Protein AF-A0A838UZE3-F1 (afdb_monomer_lite)

Secondary structure (DSSP, 8-state):
---EEEEESS----TT-EEEES---TT-SEEEEEEEETTEEPS--EEEEEEEEEE-TTS-EEEEEEE--

pLDDT: mean 95.52, std 4.28, range [65.31, 98.38]

Sequence (69 aa):
MTYRLIPLDDAIVFPTVTATLSIDVGDEDRVFLIPRRDGEYGRVGVVAEVVEHGLSRRGHPVATVVGLH

Structure (mmCIF, N/CA/C/O backbone):
data_AF-A0A838UZE3-F1
#
_entry.id   AF-A0A838UZE3-F1
#
loop_
_atom_site.group_PDB
_atom_site.id
_atom_site.type_symbol
_atom_site.label_atom_id
_atom_site.label_alt_id
_atom_site.label_comp_id
_atom_site.label_asym_id
_atom_site.label_entity_id
_atom_site.label_seq_id
_atom_site.pdbx_PDB_ins_code
_atom_site.Cartn_x
_atom_site.Cartn_y
_atom_site.Cartn_z
_atom_site.occupancy
_atom_site.B_iso_or_equiv
_atom_site.auth_seq_id
_atom_site.auth_comp_id
_atom_site.auth_asym_id
_atom_site.auth_atom_id
_atom_site.pdbx_PDB_model_num
ATOM 1 N N . MET A 1 1 ? -13.684 6.639 -4.568 1.00 65.31 1 MET A N 1
ATOM 2 C CA . MET A 1 1 ? -12.775 6.575 -3.405 1.00 65.31 1 MET A CA 1
ATOM 3 C C . MET A 1 1 ? -11.379 6.872 -3.915 1.00 65.31 1 MET A C 1
ATOM 5 O O . MET A 1 1 ? -11.069 6.435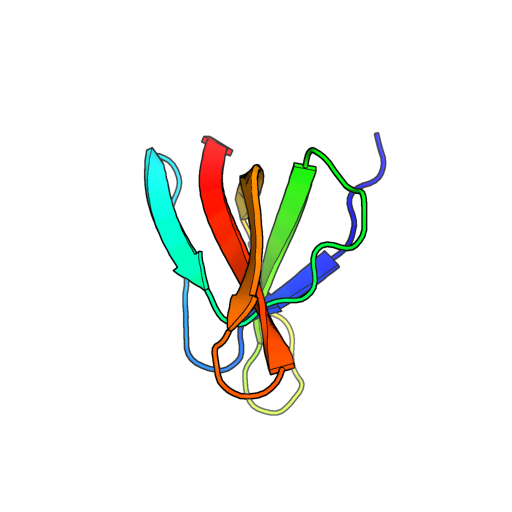 -5.017 1.00 65.31 1 MET A O 1
ATOM 9 N N . THR A 1 2 ? -10.594 7.646 -3.174 1.00 89.62 2 THR A N 1
ATOM 10 C CA . THR A 1 2 ? -9.224 8.030 -3.545 1.00 89.62 2 THR A CA 1
ATOM 11 C C . THR A 1 2 ? -8.284 7.365 -2.551 1.00 89.62 2 THR A C 1
ATOM 13 O O . THR A 1 2 ? -8.576 7.399 -1.362 1.00 89.62 2 THR A O 1
ATOM 16 N N . TYR A 1 3 ? -7.202 6.749 -3.026 1.00 95.31 3 TYR A N 1
ATOM 17 C CA . TYR A 1 3 ? -6.194 6.108 -2.177 1.00 95.31 3 TYR A CA 1
ATOM 18 C C . TYR A 1 3 ? -4.863 6.841 -2.306 1.00 95.31 3 TYR A C 1
ATOM 20 O O . TYR A 1 3 ? -4.507 7.285 -3.403 1.00 95.31 3 TYR A O 1
ATOM 28 N N . ARG A 1 4 ? -4.099 6.919 -1.213 1.00 96.88 4 ARG A N 1
ATOM 29 C CA . ARG A 1 4 ? -2.702 7.356 -1.267 1.00 96.88 4 ARG A CA 1
ATOM 30 C C . ARG A 1 4 ? -1.874 6.308 -2.006 1.00 96.88 4 ARG A C 1
ATOM 32 O O . ARG A 1 4 ?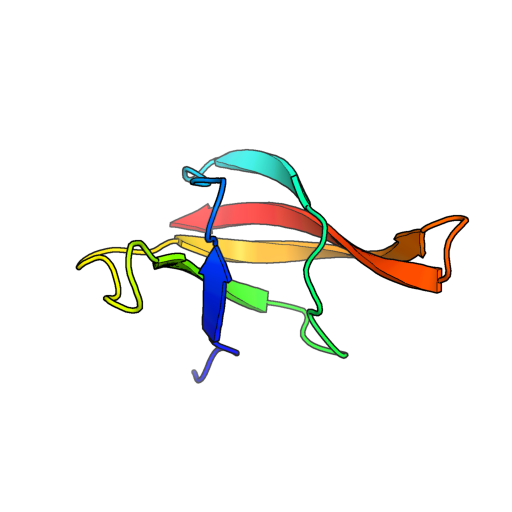 -1.861 5.139 -1.624 1.00 96.88 4 ARG A O 1
ATOM 39 N N . LEU A 1 5 ? -1.195 6.728 -3.069 1.00 96.88 5 LEU A N 1
ATOM 40 C CA . LEU A 1 5 ? -0.295 5.872 -3.836 1.00 96.88 5 LEU A CA 1
ATOM 41 C C . LEU A 1 5 ? 1.045 5.760 -3.108 1.00 96.88 5 LEU A C 1
ATOM 43 O O . LEU A 1 5 ? 1.669 6.775 -2.796 1.00 96.88 5 LEU A O 1
ATOM 47 N N . ILE A 1 6 ? 1.491 4.529 -2.876 1.00 97.31 6 ILE A N 1
ATOM 48 C CA . ILE A 1 6 ? 2.779 4.220 -2.262 1.00 97.31 6 ILE A CA 1
ATOM 49 C C . ILE A 1 6 ? 3.615 3.392 -3.247 1.00 97.31 6 ILE A C 1
ATOM 51 O O . ILE A 1 6 ? 3.250 2.250 -3.545 1.00 97.31 6 ILE A O 1
ATOM 55 N N . PRO A 1 7 ? 4.728 3.946 -3.764 1.00 97.19 7 PRO A N 1
ATOM 56 C CA . PRO A 1 7 ? 5.663 3.188 -4.581 1.00 97.19 7 PRO A CA 1
ATOM 57 C C . PRO A 1 7 ? 6.414 2.158 -3.734 1.00 97.19 7 PRO A C 1
ATOM 59 O O . PRO A 1 7 ? 6.905 2.473 -2.651 1.00 97.19 7 PRO A O 1
ATOM 62 N N . LEU A 1 8 ? 6.548 0.944 -4.260 1.00 96.56 8 LEU A N 1
ATOM 63 C CA . LEU A 1 8 ? 7.394 -0.105 -3.702 1.00 96.56 8 LEU A CA 1
ATOM 64 C C . LEU A 1 8 ? 8.588 -0.335 -4.628 1.00 96.56 8 LEU A C 1
ATOM 66 O O . LEU A 1 8 ? 8.434 -0.921 -5.699 1.00 96.56 8 LEU A O 1
ATOM 70 N N . ASP A 1 9 ? 9.762 0.132 -4.209 1.00 93.69 9 ASP A N 1
ATOM 71 C CA . ASP A 1 9 ? 10.986 0.047 -5.018 1.00 93.69 9 ASP A CA 1
ATOM 72 C C . ASP A 1 9 ? 11.653 -1.334 -4.938 1.00 93.69 9 ASP A C 1
ATOM 74 O O . ASP A 1 9 ? 12.132 -1.867 -5.937 1.00 93.69 9 ASP A O 1
ATOM 78 N N . ASP A 1 10 ? 11.618 -1.947 -3.752 1.00 88.38 10 ASP A N 1
ATOM 79 C CA . ASP A 1 10 ? 12.331 -3.198 -3.455 1.00 88.38 10 ASP A CA 1
ATOM 80 C C . ASP A 1 10 ? 11.388 -4.376 -3.155 1.00 88.38 10 ASP A C 1
ATOM 82 O O . ASP A 1 10 ? 11.828 -5.446 -2.731 1.00 88.38 10 ASP A O 1
ATOM 86 N N . ALA A 1 11 ? 10.076 -4.190 -3.331 1.00 91.06 11 ALA A N 1
ATOM 87 C CA . ALA A 1 11 ? 9.074 -5.172 -2.933 1.00 91.06 11 ALA A CA 1
ATOM 88 C C . ALA A 1 11 ? 7.834 -5.178 -3.834 1.00 91.06 11 ALA A C 1
ATOM 90 O O . ALA A 1 11 ? 7.538 -4.243 -4.573 1.00 91.06 11 ALA A O 1
ATOM 91 N N . ILE A 1 12 ? 7.074 -6.259 -3.713 1.00 92.00 12 ILE A N 1
ATOM 92 C CA . ILE A 1 12 ? 5.733 -6.429 -4.264 1.00 92.00 12 ILE A CA 1
ATOM 93 C C . ILE A 1 12 ? 4.881 -7.081 -3.175 1.00 92.00 12 ILE A C 1
ATOM 95 O O . ILE A 1 12 ? 5.319 -8.030 -2.524 1.00 92.00 12 ILE A O 1
ATOM 99 N N . VAL A 1 13 ? 3.663 -6.574 -2.990 1.00 95.25 13 VAL A N 1
ATOM 100 C CA . VAL A 1 13 ? 2.646 -7.169 -2.117 1.00 95.25 13 VAL A CA 1
ATOM 101 C C . VAL A 1 13 ? 1.560 -7.777 -2.989 1.00 95.25 13 VAL A C 1
ATOM 103 O O . VAL A 1 13 ? 1.142 -7.170 -3.971 1.00 95.25 13 VAL A O 1
ATOM 106 N N . PHE A 1 14 ? 1.107 -8.970 -2.620 1.00 94.94 14 PHE A N 1
ATOM 107 C CA . PHE A 1 14 ? -0.043 -9.622 -3.236 1.00 94.94 14 PHE A CA 1
ATOM 108 C C . PHE A 1 14 ? -1.274 -9.506 -2.329 1.00 94.94 14 PHE A C 1
ATOM 110 O O . PHE A 1 14 ? -1.126 -9.349 -1.113 1.00 94.94 14 PHE A O 1
ATOM 117 N N . PRO A 1 15 ? -2.492 -9.625 -2.883 1.00 96.50 15 PRO A N 1
ATOM 118 C CA . PRO A 1 15 ? -3.697 -9.779 -2.077 1.00 96.50 15 PRO A CA 1
ATOM 119 C C . PRO A 1 15 ? -3.540 -10.890 -1.035 1.00 96.50 15 PRO A C 1
ATOM 121 O O . PRO A 1 15 ? -2.838 -11.874 -1.270 1.00 96.50 15 PRO A O 1
ATOM 124 N N . THR A 1 16 ? -4.208 -10.744 0.108 1.00 95.69 16 THR A N 1
ATOM 125 C CA . THR A 1 16 ? -4.189 -11.636 1.284 1.00 95.69 16 THR A CA 1
ATOM 126 C C . THR A 1 16 ? -2.872 -11.704 2.062 1.00 95.69 16 THR A C 1
ATOM 128 O O . THR A 1 16 ? -2.836 -12.296 3.139 1.00 95.69 16 THR A O 1
ATOM 131 N N . VAL A 1 17 ? -1.794 -11.086 1.568 1.00 97.31 17 VAL A N 1
ATOM 132 C CA . VAL A 1 17 ? -0.503 -11.067 2.262 1.00 97.31 17 VAL A CA 1
ATOM 133 C C . VAL A 1 17 ? -0.483 -9.970 3.322 1.00 97.31 17 VAL A C 1
ATOM 135 O O . VAL A 1 17 ? -0.759 -8.808 3.019 1.00 97.31 17 VAL A O 1
ATOM 138 N N . THR A 1 18 ? -0.081 -10.338 4.540 1.00 97.75 18 THR A N 1
ATOM 139 C CA . THR A 1 18 ? 0.307 -9.392 5.592 1.00 97.75 18 THR A CA 1
ATOM 140 C C . THR A 1 18 ? 1.804 -9.117 5.509 1.00 97.75 18 THR A C 1
ATOM 142 O O . THR A 1 18 ? 2.604 -10.053 5.558 1.00 97.75 18 THR A O 1
ATOM 145 N N . ALA A 1 19 ? 2.197 -7.850 5.405 1.00 96.50 19 ALA A N 1
ATOM 146 C CA . ALA A 1 19 ? 3.598 -7.450 5.303 1.00 96.50 19 ALA A CA 1
ATOM 147 C C . ALA A 1 19 ? 3.885 -6.202 6.141 1.00 96.50 19 ALA A C 1
ATOM 149 O O . ALA A 1 19 ? 3.098 -5.261 6.139 1.00 96.50 19 ALA A O 1
ATOM 150 N N . THR A 1 20 ? 5.042 -6.175 6.805 1.00 96.56 20 THR A N 1
ATOM 151 C CA . THR A 1 20 ? 5.586 -4.966 7.436 1.00 96.56 20 THR A CA 1
ATOM 152 C C . THR A 1 20 ? 6.615 -4.344 6.500 1.00 96.56 20 THR A C 1
ATOM 154 O O . THR A 1 20 ? 7.609 -4.982 6.154 1.00 96.56 20 THR A O 1
ATOM 157 N N . LEU A 1 21 ? 6.366 -3.108 6.077 1.00 96.19 21 LEU A N 1
ATOM 158 C CA . LEU A 1 21 ? 7.128 -2.405 5.051 1.00 96.19 21 LEU A CA 1
ATOM 159 C C . LEU A 1 21 ? 7.645 -1.065 5.580 1.00 96.19 21 LEU A C 1
ATOM 161 O O . LEU A 1 21 ? 6.979 -0.395 6.369 1.00 96.19 21 LEU A O 1
ATOM 165 N N . SER A 1 22 ? 8.815 -0.647 5.098 1.00 96.00 22 SER A N 1
ATOM 166 C CA . SER A 1 22 ? 9.371 0.691 5.340 1.00 96.00 22 SER A CA 1
ATOM 167 C C . SER A 1 22 ? 8.710 1.717 4.417 1.00 96.00 22 SER A C 1
ATOM 169 O O . SER A 1 22 ? 9.316 2.174 3.451 1.00 96.00 22 SER A O 1
ATOM 171 N N . ILE A 1 23 ? 7.441 2.021 4.680 1.00 96.31 23 ILE A N 1
ATOM 172 C CA . ILE A 1 23 ? 6.619 2.947 3.896 1.00 96.31 23 ILE A CA 1
ATOM 173 C C . ILE A 1 23 ? 5.974 3.991 4.806 1.00 96.31 23 ILE A C 1
ATOM 175 O O . ILE A 1 23 ? 5.684 3.723 5.971 1.00 96.31 23 ILE A O 1
ATOM 179 N N . ASP A 1 24 ? 5.726 5.176 4.253 1.00 96.81 24 ASP A N 1
ATOM 180 C CA . ASP A 1 24 ? 4.934 6.214 4.907 1.00 96.81 24 ASP A CA 1
ATOM 181 C C . ASP A 1 24 ? 3.490 6.176 4.397 1.00 96.81 24 ASP A C 1
ATOM 183 O O . ASP A 1 24 ? 3.207 6.530 3.249 1.00 96.81 24 ASP A O 1
ATOM 187 N N . VAL A 1 25 ? 2.583 5.758 5.277 1.00 97.44 25 VAL A N 1
ATOM 188 C CA . VAL A 1 25 ? 1.139 5.714 5.020 1.00 97.44 25 VAL A CA 1
ATOM 189 C C . VAL A 1 25 ? 0.419 6.992 5.467 1.00 97.44 25 VAL A C 1
ATOM 191 O O . VAL A 1 25 ? -0.720 7.214 5.066 1.00 97.44 25 VAL A O 1
ATOM 194 N N . GLY A 1 26 ? 1.076 7.891 6.212 1.00 95.25 26 GLY A N 1
ATOM 195 C CA . GLY A 1 26 ? 0.416 9.017 6.881 1.00 95.25 26 GLY A CA 1
ATOM 196 C C . GLY A 1 26 ? -0.679 8.532 7.827 1.00 95.25 26 GLY A C 1
ATOM 197 O O . GLY A 1 26 ? -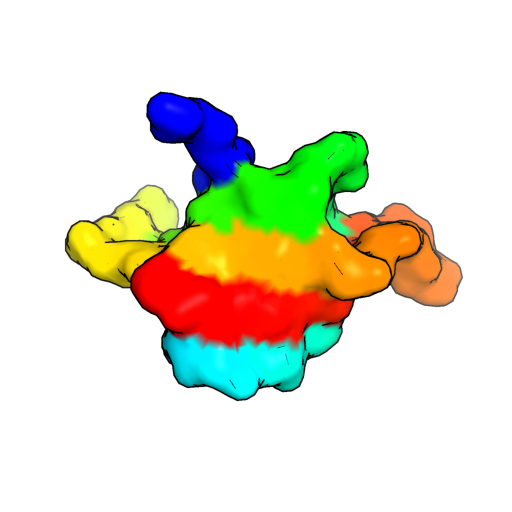0.445 7.597 8.590 1.00 95.25 26 GLY A O 1
ATOM 198 N N . ASP A 1 27 ? -1.861 9.139 7.724 1.00 94.69 27 ASP A N 1
ATOM 199 C CA . ASP A 1 27 ? -3.043 8.829 8.542 1.00 94.69 27 ASP A CA 1
ATOM 200 C C . ASP A 1 27 ? -4.102 8.012 7.770 1.00 94.69 27 ASP A C 1
ATOM 202 O O . ASP A 1 27 ? -5.281 8.023 8.113 1.00 94.69 27 ASP A O 1
ATOM 206 N N . GLU A 1 28 ? -3.708 7.350 6.677 1.00 97.50 28 GLU A N 1
ATOM 207 C CA . GLU A 1 28 ? -4.634 6.614 5.813 1.00 97.50 28 GLU A CA 1
ATOM 208 C C . GLU A 1 28 ? -4.920 5.205 6.346 1.00 97.50 28 GLU A C 1
ATOM 210 O O . GLU A 1 28 ? -4.003 4.406 6.527 1.00 97.50 28 GLU A O 1
ATOM 215 N N . ASP A 1 29 ? -6.201 4.847 6.464 1.00 97.12 29 ASP A N 1
ATOM 216 C CA . ASP A 1 29 ? -6.622 3.474 6.786 1.00 97.12 29 ASP A CA 1
ATOM 217 C C . ASP A 1 29 ? -6.398 2.507 5.607 1.00 97.12 29 ASP A C 1
ATOM 219 O O . ASP A 1 29 ? -6.320 1.286 5.772 1.00 97.12 29 ASP A O 1
ATOM 223 N N . ARG A 1 30 ? -6.341 3.039 4.377 1.00 97.62 30 ARG A N 1
ATOM 224 C CA . ARG A 1 30 ? -6.151 2.263 3.145 1.00 97.62 30 ARG A CA 1
ATOM 225 C C . ARG A 1 30 ? -5.255 2.980 2.153 1.00 97.62 30 ARG A C 1
ATOM 227 O O . ARG A 1 30 ? -5.440 4.155 1.853 1.00 97.62 30 ARG A O 1
ATOM 234 N N . VAL A 1 31 ? -4.349 2.222 1.552 1.00 98.25 31 VAL A N 1
ATOM 235 C CA . VAL A 1 31 ? -3.349 2.733 0.610 1.00 98.25 31 VAL A CA 1
ATOM 236 C C . VAL A 1 31 ? -3.315 1.883 -0.655 1.00 98.25 31 VAL A C 1
ATOM 238 O O . VAL A 1 31 ? -3.754 0.734 -0.663 1.00 98.25 31 VAL A O 1
ATOM 241 N N . PHE A 1 32 ? -2.794 2.448 -1.739 1.00 97.75 32 PHE A N 1
ATOM 242 C CA . PHE A 1 32 ? -2.565 1.730 -2.987 1.00 97.75 32 PHE A CA 1
ATOM 243 C C . PHE A 1 32 ? -1.071 1.480 -3.169 1.00 97.75 32 PHE A C 1
ATOM 245 O O . PHE A 1 32 ? -0.299 2.407 -3.411 1.00 97.75 32 PHE A O 1
ATOM 252 N N . LEU A 1 33 ? -0.668 0.221 -3.036 1.00 97.69 33 LEU A N 1
ATOM 253 C CA . LEU A 1 33 ? 0.711 -0.224 -3.178 1.00 97.69 33 LEU A CA 1
ATOM 254 C C . LEU A 1 33 ? 0.990 -0.536 -4.644 1.00 97.69 33 LEU A C 1
ATOM 256 O O . LEU A 1 33 ? 0.300 -1.363 -5.238 1.00 97.69 33 LEU A O 1
ATOM 260 N N . ILE A 1 34 ? 2.014 0.079 -5.229 1.00 97.50 34 ILE A N 1
ATOM 261 C CA . ILE A 1 34 ? 2.369 -0.149 -6.632 1.00 97.50 34 ILE A CA 1
ATOM 262 C C . ILE A 1 34 ? 3.868 -0.425 -6.774 1.00 97.50 34 ILE A C 1
ATOM 264 O O . ILE A 1 34 ? 4.676 0.373 -6.296 1.00 97.50 34 ILE A O 1
ATOM 268 N N . PRO A 1 35 ? 4.275 -1.530 -7.429 1.00 96.56 35 PRO A N 1
ATOM 269 C CA . PRO A 1 35 ? 5.680 -1.756 -7.740 1.00 96.56 35 PRO A CA 1
ATOM 270 C C . PRO A 1 35 ? 6.231 -0.607 -8.584 1.00 96.56 35 PRO A C 1
ATOM 272 O O . PRO A 1 35 ? 5.570 -0.157 -9.526 1.00 96.56 35 PRO A O 1
ATOM 275 N N . ARG A 1 36 ? 7.443 -0.155 -8.276 1.00 96.56 36 ARG A N 1
ATOM 276 C CA . ARG A 1 36 ? 8.156 0.855 -9.053 1.00 96.56 36 ARG A CA 1
ATOM 277 C C . ARG A 1 36 ? 9.579 0.379 -9.309 1.00 96.56 36 ARG A C 1
ATOM 279 O O . ARG A 1 36 ? 10.252 -0.081 -8.398 1.00 96.56 36 ARG A O 1
ATOM 286 N N . ARG A 1 37 ? 10.043 0.473 -10.553 1.00 93.25 37 ARG A N 1
ATOM 287 C CA . ARG A 1 37 ? 11.411 0.097 -10.926 1.00 93.25 37 ARG A CA 1
ATOM 288 C C . ARG A 1 37 ? 11.977 1.132 -11.874 1.00 93.25 37 ARG A C 1
ATOM 290 O O . ARG A 1 37 ? 11.297 1.524 -12.812 1.00 93.25 37 ARG A O 1
ATOM 297 N N . ASP A 1 38 ? 13.195 1.588 -11.605 1.00 91.00 38 ASP A N 1
ATOM 298 C CA . ASP A 1 38 ? 13.875 2.602 -12.422 1.00 91.00 38 ASP A CA 1
ATOM 299 C C . ASP A 1 38 ? 13.034 3.883 -12.618 1.00 91.00 38 ASP A C 1
ATOM 301 O O . ASP A 1 38 ? 13.089 4.539 -13.651 1.00 91.00 38 ASP A O 1
ATOM 305 N N . GLY A 1 39 ? 12.227 4.234 -11.608 1.00 90.50 39 GLY A N 1
ATOM 306 C CA . GLY A 1 39 ? 11.319 5.385 -11.640 1.00 90.50 39 GLY A CA 1
ATOM 307 C C . GLY A 1 39 ? 9.967 5.130 -12.314 1.00 90.50 39 GLY A C 1
ATOM 308 O O . GLY A 1 39 ? 9.061 5.941 -12.137 1.00 90.50 39 GLY A O 1
ATOM 309 N N . GLU A 1 40 ? 9.795 3.998 -12.994 1.00 94.75 40 GLU A N 1
ATOM 310 C CA . GLU A 1 40 ? 8.576 3.638 -13.718 1.00 94.75 40 GLU A CA 1
ATOM 311 C C . GLU A 1 40 ? 7.624 2.808 -12.855 1.00 94.75 40 GLU A C 1
ATOM 313 O O . GLU A 1 40 ? 8.025 1.854 -12.181 1.00 94.75 40 GLU A O 1
ATOM 318 N N . TYR A 1 41 ? 6.338 3.158 -12.896 1.00 96.00 41 TYR A N 1
ATOM 319 C CA . TYR A 1 41 ? 5.296 2.418 -12.193 1.00 96.00 41 TYR A CA 1
ATOM 320 C C . TYR A 1 41 ? 4.910 1.138 -12.934 1.00 96.00 41 TYR A C 1
ATOM 322 O O . TYR A 1 41 ? 4.800 1.095 -14.162 1.00 96.00 41 TYR A O 1
ATOM 330 N N . GLY A 1 42 ? 4.624 0.091 -12.164 1.00 93.19 42 GLY A N 1
ATOM 331 C CA . GLY A 1 42 ? 3.947 -1.095 -12.664 1.00 93.19 42 GLY A CA 1
ATOM 332 C C . GLY A 1 42 ? 2.557 -0.768 -13.218 1.00 93.19 42 GLY A C 1
ATOM 333 O O . GLY A 1 42 ? 1.989 0.293 -12.985 1.00 93.19 42 GLY A O 1
ATOM 334 N N . ARG A 1 43 ? 1.967 -1.708 -13.960 1.00 93.25 43 ARG A N 1
ATOM 335 C CA . ARG A 1 43 ? 0.607 -1.525 -14.504 1.00 93.25 43 ARG A CA 1
ATOM 336 C C . ARG A 1 43 ? -0.498 -1.853 -13.505 1.00 93.25 43 ARG A C 1
ATOM 338 O O . ARG A 1 43 ? -1.627 -1.415 -13.685 1.00 93.25 43 ARG A O 1
ATOM 345 N N . VAL A 1 44 ? -0.183 -2.674 -12.508 1.00 93.94 44 VAL A N 1
ATOM 346 C CA . VAL A 1 44 ? -1.127 -3.198 -11.521 1.00 93.94 44 VAL A CA 1
ATOM 347 C C . VAL A 1 44 ? -0.481 -3.071 -10.148 1.00 93.94 44 VAL A C 1
ATOM 349 O O . VAL A 1 44 ? 0.699 -3.387 -9.984 1.00 93.94 44 VAL A O 1
ATOM 352 N N . GLY A 1 45 ? -1.264 -2.583 -9.194 1.00 96.00 45 GLY A N 1
ATOM 353 C CA . GLY A 1 45 ? -0.928 -2.519 -7.779 1.00 96.00 45 GLY A CA 1
ATOM 354 C C . GLY A 1 45 ? -2.003 -3.216 -6.953 1.00 96.00 45 GLY A C 1
ATOM 355 O O . GLY A 1 45 ? -2.917 -3.818 -7.513 1.00 96.00 45 GLY A O 1
ATOM 356 N N . VAL A 1 46 ? -1.889 -3.117 -5.636 1.00 97.69 46 VAL A N 1
ATOM 357 C CA . VAL A 1 46 ? -2.805 -3.739 -4.678 1.00 97.69 46 VAL A CA 1
ATOM 358 C C . VAL A 1 46 ? -3.331 -2.670 -3.733 1.00 97.69 46 VAL A C 1
ATOM 360 O O . VAL A 1 46 ? -2.557 -1.896 -3.166 1.00 97.69 46 VAL A O 1
ATOM 363 N N . VAL A 1 47 ? -4.646 -2.631 -3.538 1.00 97.88 47 VAL A N 1
ATOM 364 C CA . VAL A 1 47 ? -5.241 -1.879 -2.431 1.00 97.88 47 VAL A CA 1
ATOM 3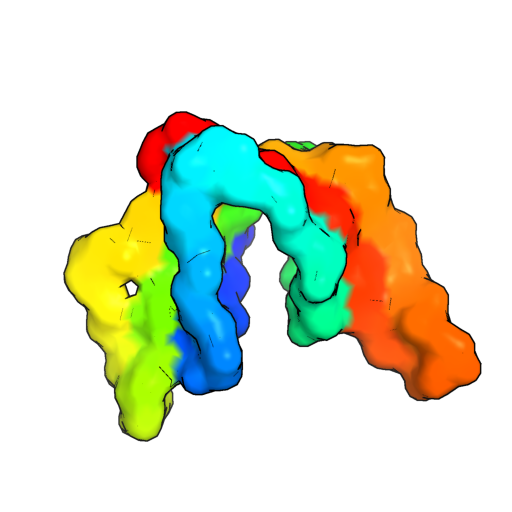65 C C . VAL A 1 47 ? -4.962 -2.651 -1.149 1.00 97.88 47 VAL A C 1
ATOM 367 O O . VAL A 1 47 ? -5.269 -3.839 -1.062 1.00 97.88 47 VAL A O 1
ATOM 370 N N . ALA A 1 48 ? -4.392 -1.990 -0.149 1.00 98.31 48 ALA A N 1
ATOM 371 C CA . ALA A 1 48 ? -4.046 -2.598 1.125 1.00 98.31 48 ALA A CA 1
ATOM 372 C C . ALA A 1 48 ? -4.657 -1.824 2.294 1.00 98.31 48 ALA A C 1
ATOM 374 O O . ALA A 1 48 ? -4.778 -0.599 2.254 1.00 98.31 48 ALA A O 1
ATOM 375 N N . GLU A 1 49 ? -5.042 -2.557 3.331 1.00 98.25 49 GLU A N 1
ATOM 376 C CA . GLU A 1 49 ? -5.479 -2.008 4.614 1.00 98.25 49 GLU A CA 1
ATOM 377 C C . GLU A 1 49 ? -4.274 -1.806 5.527 1.00 98.25 49 GLU A C 1
ATOM 379 O O . GLU A 1 49 ? -3.416 -2.688 5.614 1.00 98.25 49 GLU A O 1
ATOM 384 N N . VAL A 1 50 ? -4.205 -0.656 6.195 1.00 98.25 50 VAL A N 1
ATOM 385 C CA . VAL A 1 50 ? -3.180 -0.367 7.198 1.00 98.25 50 VAL A CA 1
ATOM 386 C C . VAL A 1 50 ? -3.633 -0.949 8.530 1.00 98.25 50 VAL A C 1
ATOM 388 O O . VAL A 1 50 ? -4.632 -0.528 9.099 1.00 98.25 50 VAL A O 1
ATOM 391 N N . VAL A 1 51 ? -2.888 -1.934 9.025 1.00 98.12 51 VAL A N 1
ATOM 392 C CA . VAL A 1 51 ? -3.165 -2.590 10.311 1.00 98.12 51 VAL A CA 1
ATOM 393 C C . VAL A 1 51 ? -2.455 -1.868 11.451 1.00 98.12 51 VAL A C 1
ATOM 395 O O . VAL A 1 51 ? -2.988 -1.747 12.549 1.00 98.12 51 VAL A O 1
ATOM 398 N N . GLU A 1 52 ? -1.233 -1.405 11.195 1.00 97.50 52 GLU A N 1
ATOM 399 C CA . GLU A 1 52 ? -0.403 -0.689 12.160 1.00 97.50 52 GLU A CA 1
ATOM 400 C C . GLU A 1 52 ? 0.573 0.219 11.411 1.00 97.50 52 GLU A C 1
ATOM 402 O O . GLU A 1 52 ? 1.047 -0.129 10.329 1.00 97.50 52 GLU A O 1
ATOM 407 N N . HIS A 1 53 ? 0.916 1.365 11.991 1.00 97.62 53 HIS A N 1
ATOM 408 C CA . HIS A 1 53 ? 1.936 2.268 11.467 1.00 97.62 53 HIS A CA 1
ATOM 409 C C . HIS A 1 53 ? 2.711 2.931 12.605 1.00 97.62 53 HIS A C 1
ATOM 411 O O . HIS A 1 53 ? 2.225 3.051 13.729 1.00 97.62 53 HIS A O 1
ATOM 417 N N . GLY A 1 54 ? 3.941 3.346 12.324 1.00 97.00 54 GLY A N 1
ATOM 418 C CA . GLY A 1 54 ? 4.777 4.011 13.307 1.00 97.00 54 GLY A CA 1
ATOM 419 C C . GLY A 1 54 ? 6.175 4.290 12.788 1.00 97.00 54 GLY A C 1
ATOM 420 O O . GLY A 1 54 ? 6.423 4.369 11.586 1.00 97.00 54 GLY A O 1
ATOM 421 N N . LEU A 1 55 ? 7.110 4.438 13.722 1.00 97.31 55 LEU A N 1
ATOM 422 C CA . LEU A 1 55 ? 8.511 4.685 13.420 1.00 97.31 55 LEU A CA 1
ATOM 423 C C . LEU A 1 55 ? 9.348 3.473 13.820 1.00 97.31 55 LEU A C 1
ATOM 425 O O .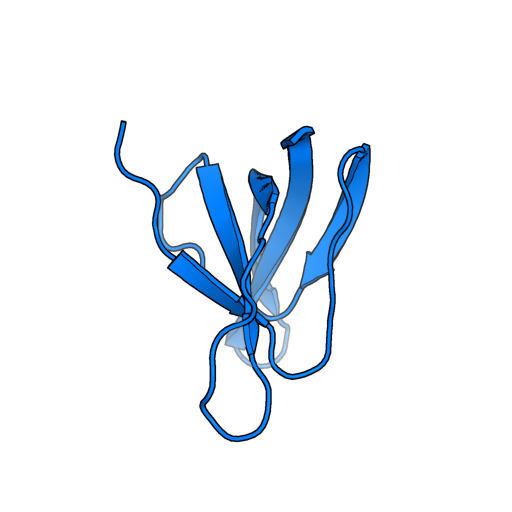 LEU A 1 55 ? 9.252 2.956 14.932 1.00 97.31 55 LEU A O 1
ATOM 429 N N . SER A 1 56 ? 10.231 3.049 12.922 1.00 95.06 56 SER A N 1
ATOM 430 C CA . SER A 1 56 ? 11.304 2.118 13.259 1.00 95.06 56 SER A CA 1
ATOM 431 C C . SER A 1 56 ? 12.221 2.708 14.337 1.00 95.06 56 SER A C 1
ATOM 433 O O . SER A 1 56 ? 12.271 3.918 14.557 1.00 95.06 56 SER A O 1
ATOM 435 N N . ARG A 1 57 ? 13.070 1.869 14.943 1.00 93.50 57 ARG A N 1
ATOM 436 C CA . ARG A 1 57 ? 14.104 2.317 15.900 1.00 93.50 57 ARG A CA 1
ATOM 437 C C . ARG A 1 57 ? 15.019 3.429 15.372 1.00 93.50 57 ARG A C 1
ATOM 439 O O . ARG A 1 57 ? 15.617 4.144 16.165 1.00 93.50 57 ARG A O 1
ATOM 446 N N . ARG A 1 58 ? 15.162 3.547 14.049 1.00 95.06 58 ARG A N 1
ATOM 447 C CA . ARG A 1 58 ? 15.975 4.578 13.385 1.00 95.06 58 ARG A CA 1
ATOM 448 C C . ARG A 1 58 ? 15.157 5.802 12.952 1.00 95.06 58 ARG A C 1
ATOM 450 O O . ARG A 1 58 ? 15.680 6.619 12.209 1.00 95.06 58 ARG A O 1
ATOM 457 N N . GLY A 1 59 ? 13.891 5.902 13.355 1.00 95.75 59 GLY A N 1
ATOM 458 C CA . GLY A 1 59 ? 13.005 7.019 13.019 1.00 95.75 59 GLY A CA 1
ATOM 459 C C . GLY A 1 59 ? 12.410 6.979 11.608 1.00 95.75 59 GLY A C 1
ATOM 460 O O . GLY A 1 59 ? 11.760 7.938 11.215 1.00 95.75 59 GLY A O 1
ATOM 461 N N . HIS A 1 60 ? 12.610 5.902 10.840 1.00 95.56 60 HIS A N 1
ATOM 462 C CA . HIS A 1 60 ? 11.994 5.763 9.513 1.00 95.56 60 HIS A CA 1
ATOM 463 C C . HIS A 1 60 ? 10.548 5.275 9.645 1.00 95.56 60 HIS A C 1
ATOM 465 O O . HIS A 1 60 ? 10.342 4.348 10.439 1.00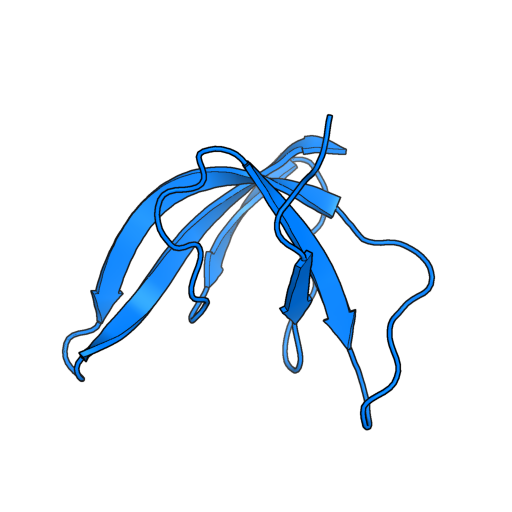 95.56 60 HIS A O 1
ATOM 471 N N . PRO A 1 61 ? 9.596 5.820 8.868 1.00 97.06 61 PRO A N 1
ATOM 472 C CA . PRO A 1 61 ? 8.230 5.316 8.804 1.00 97.06 61 PRO A CA 1
ATOM 473 C C . PRO A 1 61 ? 8.185 3.830 8.452 1.00 97.06 61 PRO A C 1
ATOM 475 O O . PRO A 1 61 ? 8.924 3.359 7.582 1.00 97.06 61 PRO A O 1
ATOM 478 N N . VAL A 1 62 ? 7.330 3.097 9.156 1.00 97.56 62 VAL A N 1
ATOM 479 C CA . VAL A 1 62 ? 7.024 1.692 8.895 1.00 97.56 62 VAL A CA 1
ATOM 480 C C . VAL A 1 62 ? 5.526 1.472 9.038 1.00 97.56 62 VAL A C 1
ATOM 482 O O . VAL A 1 62 ? 4.887 2.083 9.894 1.00 97.56 62 VAL A O 1
ATOM 485 N N . ALA A 1 63 ? 4.976 0.571 8.234 1.00 98.00 63 ALA A N 1
ATOM 486 C CA . ALA A 1 63 ? 3.586 0.163 8.344 1.00 98.00 63 ALA A CA 1
ATOM 487 C C . ALA A 1 63 ? 3.434 -1.337 8.107 1.00 98.00 63 ALA A C 1
ATOM 489 O O . ALA A 1 63 ? 4.086 -1.911 7.233 1.00 98.00 63 ALA A O 1
ATOM 490 N N . THR A 1 64 ? 2.554 -1.962 8.880 1.00 98.12 64 THR A N 1
ATOM 491 C CA . THR A 1 64 ? 2.044 -3.304 8.621 1.00 98.12 64 THR A CA 1
ATOM 492 C C . THR A 1 64 ? 0.738 -3.176 7.858 1.00 98.12 64 THR A C 1
ATOM 494 O O . THR A 1 64 ? -0.185 -2.493 8.299 1.00 98.12 64 THR A O 1
ATOM 497 N N . VAL A 1 65 ? 0.662 -3.844 6.713 1.00 98.19 65 VAL A N 1
ATOM 498 C CA . VAL A 1 65 ? -0.481 -3.780 5.802 1.00 98.19 65 VAL A CA 1
ATOM 499 C C . VAL A 1 65 ? -0.967 -5.173 5.427 1.00 98.19 65 VAL A C 1
ATOM 501 O O . VAL A 1 65 ? -0.185 -6.125 5.427 1.00 98.19 65 VAL A O 1
ATOM 504 N N . VAL A 1 66 ? -2.246 -5.282 5.070 1.00 98.38 66 VAL A N 1
ATOM 505 C CA . VAL A 1 66 ? -2.858 -6.493 4.504 1.00 98.38 66 VAL A CA 1
ATOM 506 C C . VAL A 1 66 ? -3.343 -6.189 3.093 1.00 98.38 66 VAL A C 1
ATOM 508 O O . VAL A 1 66 ? -4.176 -5.305 2.896 1.00 98.38 66 VAL A O 1
ATOM 511 N N . GLY A 1 67 ? -2.831 -6.919 2.101 1.00 97.50 67 GLY A N 1
ATOM 512 C CA . GLY A 1 67 ? -3.291 -6.792 0.718 1.00 97.50 67 GLY A CA 1
ATOM 513 C C . GLY A 1 67 ? -4.745 -7.246 0.564 1.00 97.50 67 GLY A C 1
ATOM 514 O O . GLY A 1 67 ? -5.109 -8.319 1.043 1.00 97.50 67 GLY A O 1
ATOM 515 N N . LEU A 1 68 ? -5.574 -6.466 -0.130 1.00 97.06 68 LEU A N 1
ATOM 516 C CA . LEU A 1 68 ? -6.995 -6.762 -0.330 1.00 97.06 68 LEU A CA 1
ATOM 517 C C . LEU A 1 68 ? -7.294 -7.269 -1.746 1.00 97.06 68 LEU A C 1
ATOM 519 O O . LEU A 1 68 ? -7.759 -8.398 -1.889 1.00 97.06 68 LEU A O 1
ATOM 523 N N . HIS A 1 69 ? -7.064 -6.445 -2.775 1.00 94.50 69 HIS A N 1
ATOM 524 C CA . HIS A 1 69 ? -7.333 -6.751 -4.188 1.00 94.50 69 HIS A CA 1
ATOM 525 C C . HIS A 1 69 ? -6.501 -5.889 -5.136 1.00 94.50 69 HIS A C 1
ATOM 527 O O . HIS A 1 69 ? -6.055 -4.797 -4.709 1.00 94.50 69 HIS A O 1
#

Radius of gyration: 11.33 Å; chains: 1; bounding box: 29×21×30 Å

Foldseek 3Di:
DDAAEWEDAPDADDAQDKDKDLTDRDPDQKHWYWYDYPNDTDPDTFIWGFPDWDADPVRGIMTIIHTHD